Protein AF-A0A9P5S273-F1 (afdb_monomer_lite)

Radius of gyration: 14.44 Å; chains: 1; bounding box: 32×30×38 Å

Sequence (90 aa):
MNGIEANFMFAPLANNGGAQVWVEVKSGLTKKFAVSPTGGFEYHIHVKPVGPNNDCMATGGHLDPTNVGAVKCLPAQPEKCQEGDLSGSS

pLDDT: mean 86.47, std 11.52, range [50.5, 98.12]

Structure (mmCIF, N/CA/C/O backbone):
data_AF-A0A9P5S273-F1
#
_entry.id   AF-A0A9P5S273-F1
#
loop_
_atom_site.group_PDB
_atom_site.id
_atom_site.type_symbol
_atom_site.label_atom_id
_atom_site.label_alt_id
_atom_site.label_comp_id
_atom_site.label_asym_id
_atom_site.label_entity_id
_atom_site.label_seq_id
_atom_site.pdbx_PDB_ins_code
_atom_site.Cartn_x
_atom_site.Cartn_y
_atom_site.Cartn_z
_atom_site.occupancy
_atom_site.B_iso_or_equiv
_atom_site.auth_seq_id
_atom_site.auth_comp_id
_atom_site.auth_asym_id
_atom_site.auth_atom_id
_atom_site.pdbx_PDB_model_num
ATOM 1 N N . MET A 1 1 ? -14.306 -7.059 17.961 1.00 52.69 1 MET A N 1
ATOM 2 C CA . MET A 1 1 ? -13.354 -5.930 17.905 1.00 52.69 1 MET A CA 1
ATOM 3 C C . MET A 1 1 ? -13.656 -5.170 16.636 1.00 52.69 1 MET A C 1
ATOM 5 O O . MET A 1 1 ? -13.835 -5.820 15.615 1.00 52.69 1 MET A O 1
ATOM 9 N N . ASN A 1 2 ? -13.750 -3.846 16.697 1.00 67.94 2 ASN A N 1
ATOM 10 C CA . ASN A 1 2 ? -13.824 -3.047 15.478 1.00 67.94 2 ASN A CA 1
ATOM 11 C C . ASN A 1 2 ? -12.405 -3.054 14.888 1.00 67.94 2 ASN A C 1
ATOM 13 O O . ASN A 1 2 ? -11.459 -2.728 15.607 1.00 67.94 2 ASN A O 1
ATOM 17 N N . GLY A 1 3 ? -12.243 -3.577 13.669 1.00 84.00 3 GLY A N 1
ATOM 18 C CA . GLY A 1 3 ? -10.944 -3.680 12.993 1.00 84.00 3 GLY A CA 1
ATOM 19 C C . GLY A 1 3 ? -10.380 -2.312 12.597 1.00 84.00 3 GLY A C 1
ATOM 20 O O . GLY A 1 3 ? -10.929 -1.275 12.965 1.00 84.00 3 GLY A O 1
ATOM 21 N N . ILE A 1 4 ? -9.280 -2.306 11.844 1.00 89.75 4 ILE A N 1
ATOM 22 C CA . ILE A 1 4 ? -8.764 -1.082 11.219 1.00 89.75 4 ILE A CA 1
ATOM 23 C C . ILE A 1 4 ? -9.655 -0.752 10.019 1.00 89.75 4 ILE A C 1
ATOM 25 O O . ILE A 1 4 ? -9.903 -1.619 9.183 1.00 89.75 4 ILE A O 1
ATOM 29 N N . GLU A 1 5 ? -10.108 0.497 9.923 1.00 92.56 5 GLU A N 1
ATOM 30 C CA . GLU A 1 5 ? -10.795 1.014 8.739 1.00 92.56 5 GLU A CA 1
ATOM 31 C C . GLU A 1 5 ? -9.962 2.145 8.136 1.00 92.56 5 GLU A C 1
ATOM 33 O O . GLU A 1 5 ? -9.689 3.150 8.799 1.00 92.56 5 GLU A O 1
ATOM 38 N N . ALA A 1 6 ? -9.561 1.980 6.878 1.00 92.88 6 ALA A N 1
ATOM 39 C CA . ALA A 1 6 ? -8.806 2.973 6.132 1.00 92.88 6 ALA A CA 1
ATOM 40 C C . ALA A 1 6 ? -9.190 2.947 4.648 1.00 92.88 6 ALA A C 1
ATOM 42 O O . ALA A 1 6 ? -9.532 1.895 4.108 1.00 92.88 6 ALA A O 1
ATOM 43 N N . ASN A 1 7 ? -9.100 4.103 3.995 1.00 95.62 7 ASN A N 1
ATOM 44 C CA . ASN A 1 7 ? -9.210 4.237 2.549 1.00 95.62 7 ASN A CA 1
ATOM 45 C C . ASN A 1 7 ? -7.817 4.461 1.954 1.00 95.62 7 ASN A C 1
ATOM 47 O O . ASN A 1 7 ? -7.069 5.318 2.425 1.00 95.62 7 ASN A O 1
ATOM 51 N N . PHE A 1 8 ? -7.510 3.730 0.886 1.00 95.12 8 PHE A N 1
ATOM 52 C CA . PHE A 1 8 ? -6.330 3.944 0.054 1.00 95.12 8 PHE A CA 1
ATOM 53 C C . PHE A 1 8 ? -6.800 4.412 -1.313 1.00 95.12 8 PHE A C 1
ATOM 55 O O . PHE A 1 8 ? -7.556 3.710 -1.985 1.00 95.12 8 PHE A O 1
ATO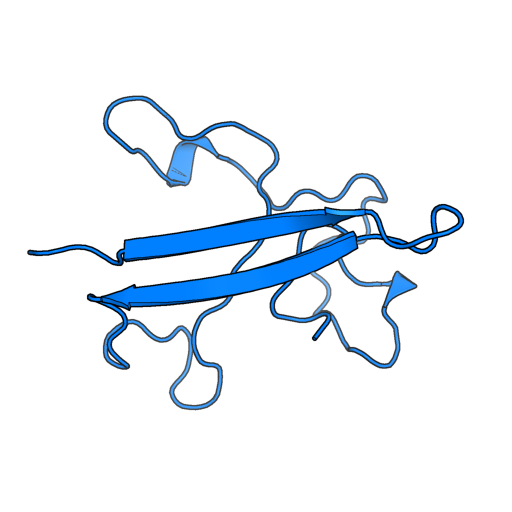M 62 N N . MET A 1 9 ? -6.373 5.601 -1.718 1.00 95.62 9 MET A N 1
ATOM 63 C CA . MET A 1 9 ? -6.745 6.184 -2.997 1.00 95.62 9 MET A CA 1
ATOM 64 C C . MET A 1 9 ? -5.491 6.382 -3.837 1.00 95.62 9 MET A C 1
ATOM 66 O O . MET A 1 9 ? -4.518 6.964 -3.366 1.00 95.62 9 MET A O 1
ATOM 70 N N . PHE A 1 10 ? -5.525 5.898 -5.075 1.00 93.75 10 PHE A N 1
ATOM 71 C CA . PHE A 1 10 ? -4.432 6.013 -6.034 1.00 93.75 10 PHE A CA 1
ATOM 72 C C . PHE A 1 10 ? -4.915 6.859 -7.208 1.00 93.75 10 PHE A C 1
ATOM 74 O O . PHE A 1 10 ? -5.948 6.545 -7.803 1.00 93.75 10 PHE A O 1
ATOM 81 N N . ALA A 1 11 ? -4.180 7.912 -7.555 1.00 94.75 11 ALA A N 1
ATOM 82 C CA . ALA A 1 11 ? -4.426 8.679 -8.772 1.00 94.75 11 ALA A CA 1
ATOM 83 C C . ALA A 1 11 ? -3.141 8.809 -9.592 1.00 94.75 11 ALA A C 1
ATOM 85 O O . ALA A 1 11 ? -2.061 8.948 -9.017 1.00 94.75 11 ALA A O 1
ATOM 86 N N . PRO A 1 12 ? -3.231 8.788 -10.929 1.00 94.12 12 PRO A N 1
ATOM 87 C CA . PRO A 1 12 ? -2.067 8.998 -11.774 1.00 94.12 12 PRO A CA 1
ATOM 88 C C . PRO A 1 12 ? -1.533 10.426 -11.619 1.00 94.12 12 PRO A C 1
ATOM 90 O O . PRO A 1 12 ? -2.300 11.389 -11.561 1.00 94.12 12 PRO A O 1
ATOM 93 N N . LEU A 1 13 ? -0.209 10.569 -11.612 1.00 92.00 13 LEU A N 1
ATOM 94 C CA . LEU A 1 13 ? 0.447 11.857 -11.816 1.00 92.00 13 LEU A CA 1
ATOM 95 C C . LEU A 1 13 ? 0.516 12.177 -13.316 1.00 92.00 13 LEU A C 1
ATOM 97 O O . LEU A 1 13 ? 0.527 11.283 -14.168 1.00 92.00 13 LEU A O 1
ATOM 101 N N . ALA A 1 14 ? 0.578 13.468 -13.653 1.00 91.12 14 ALA A N 1
ATOM 102 C CA . ALA A 1 14 ? 0.737 13.906 -15.038 1.00 91.12 14 ALA A CA 1
ATOM 103 C C . ALA A 1 14 ? 1.996 13.292 -15.684 1.00 91.12 14 ALA A C 1
ATOM 105 O O . ALA A 1 14 ? 2.986 13.005 -15.010 1.00 91.12 14 ALA A O 1
ATOM 106 N N . ASN A 1 15 ? 1.963 13.123 -17.009 1.00 86.06 15 ASN A N 1
ATOM 107 C CA . ASN A 1 15 ? 3.091 12.636 -17.814 1.00 86.06 15 ASN A CA 1
ATOM 108 C C . ASN A 1 15 ? 3.647 11.264 -17.389 1.00 86.06 15 ASN A C 1
ATOM 110 O O . ASN A 1 15 ? 4.835 11.007 -17.565 1.00 86.06 15 ASN A O 1
ATOM 114 N N . ASN A 1 16 ? 2.804 10.377 -16.844 1.00 75.19 16 ASN A N 1
ATOM 115 C CA . ASN A 1 16 ? 3.214 9.042 -16.396 1.00 75.19 16 ASN A CA 1
ATOM 116 C C . ASN A 1 16 ? 4.295 9.066 -15.293 1.00 75.19 16 ASN A C 1
ATOM 118 O O . ASN A 1 16 ? 5.031 8.099 -15.122 1.00 75.19 16 ASN A O 1
ATOM 122 N N . GLY A 1 17 ? 4.383 10.161 -14.527 1.00 83.50 17 GLY A N 1
ATOM 123 C CA . GLY A 1 17 ? 5.393 10.367 -13.482 1.00 83.50 17 GLY A CA 1
ATOM 124 C C . GLY A 1 17 ? 5.194 9.542 -12.205 1.00 83.50 17 GLY A C 1
ATOM 125 O O . GLY A 1 17 ? 5.807 9.854 -11.190 1.00 83.50 17 GLY A O 1
ATOM 126 N N . GLY A 1 18 ? 4.321 8.533 -12.231 1.00 86.88 18 GLY A N 1
ATOM 127 C CA . GLY A 1 18 ? 3.960 7.701 -11.083 1.00 86.88 18 GLY A CA 1
ATOM 128 C C . GLY A 1 18 ? 2.519 7.913 -10.620 1.00 86.88 18 GLY A C 1
ATOM 129 O O . GLY A 1 18 ? 1.658 8.354 -11.386 1.00 86.88 18 GLY A O 1
ATOM 130 N N . ALA A 1 19 ? 2.256 7.582 -9.358 1.00 90.31 19 ALA A N 1
ATOM 131 C CA . ALA A 1 19 ? 0.946 7.711 -8.736 1.00 90.31 19 ALA A CA 1
ATOM 132 C C . ALA A 1 19 ? 1.034 8.538 -7.451 1.00 90.31 19 ALA A C 1
ATOM 134 O 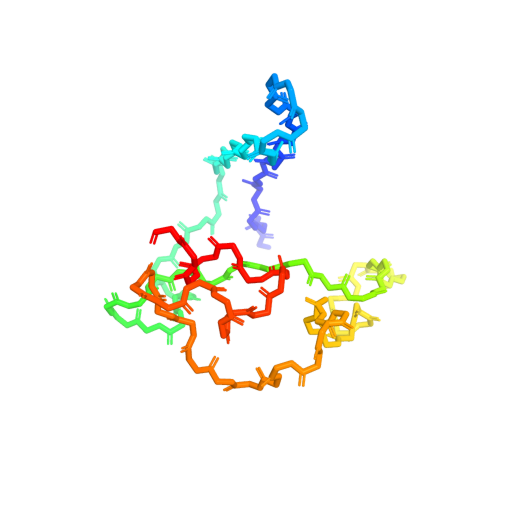O . ALA A 1 19 ? 1.968 8.394 -6.665 1.00 90.31 19 ALA A O 1
ATOM 135 N N . GLN A 1 20 ? 0.033 9.384 -7.228 1.00 91.38 20 GLN A N 1
ATOM 136 C CA . GLN A 1 20 ? -0.220 9.984 -5.930 1.00 91.38 20 GLN A CA 1
ATOM 137 C C . GLN A 1 20 ? -1.067 9.020 -5.100 1.00 91.38 20 GLN A C 1
ATOM 139 O O . GLN A 1 20 ? -2.059 8.477 -5.595 1.00 91.38 20 GLN A O 1
ATOM 144 N N . VAL A 1 21 ? -0.665 8.815 -3.846 1.00 91.56 21 VAL A N 1
ATOM 145 C CA . VAL A 1 21 ? -1.329 7.900 -2.915 1.00 91.56 21 VAL A CA 1
ATOM 146 C C . VAL A 1 21 ? -1.832 8.690 -1.712 1.00 91.56 21 VAL A C 1
ATOM 148 O O . VAL A 1 21 ? -1.055 9.374 -1.047 1.00 91.56 21 VAL A O 1
ATOM 151 N N . TRP A 1 22 ? -3.130 8.591 -1.424 1.00 92.50 22 TRP A N 1
ATOM 152 C CA . TRP A 1 22 ? -3.736 9.131 -0.207 1.00 92.50 22 TRP A CA 1
ATOM 153 C C . TRP A 1 22 ? -4.174 7.987 0.690 1.00 92.50 22 TRP A C 1
ATOM 155 O O . TRP A 1 22 ? -4.930 7.113 0.264 1.00 92.50 22 TRP A O 1
ATOM 165 N N . VAL A 1 23 ? -3.720 8.029 1.940 1.00 92.12 23 VAL A N 1
ATOM 166 C CA . VAL A 1 23 ? -4.104 7.073 2.976 1.00 92.12 23 VAL A CA 1
ATOM 167 C C . VAL A 1 23 ? -4.898 7.819 4.038 1.00 92.12 23 VAL A C 1
ATOM 169 O O . VAL A 1 23 ? -4.367 8.677 4.741 1.00 92.12 23 VAL A O 1
ATOM 172 N N . GLU A 1 24 ? -6.181 7.497 4.149 1.00 94.44 24 GLU A N 1
ATOM 173 C CA . GLU A 1 24 ? -7.080 8.056 5.156 1.00 94.44 24 GLU A CA 1
ATOM 174 C C . GLU A 1 24 ? -7.446 6.958 6.154 1.00 94.44 24 GLU A C 1
ATOM 176 O O . GLU A 1 24 ? -8.225 6.056 5.849 1.00 94.44 24 GLU A O 1
ATOM 181 N N . VAL A 1 25 ? -6.891 7.032 7.362 1.00 90.81 25 VAL A N 1
ATOM 182 C CA . VAL A 1 25 ? -7.232 6.113 8.453 1.00 90.81 25 VAL A CA 1
ATOM 183 C C . VAL A 1 25 ? -8.433 6.670 9.208 1.00 90.81 25 VAL A C 1
ATOM 185 O O . VAL A 1 25 ? -8.335 7.709 9.856 1.00 90.81 25 VAL A O 1
ATOM 188 N N . LYS A 1 26 ? -9.562 5.962 9.159 1.00 93.19 26 LYS A N 1
ATOM 189 C CA . LYS A 1 26 ? -10.805 6.378 9.822 1.00 93.19 26 LYS A CA 1
ATOM 190 C C . LYS A 1 26 ? -10.863 5.927 11.274 1.00 93.19 26 LYS A C 1
ATOM 192 O O . LYS A 1 26 ? -11.309 6.679 12.137 1.00 93.19 26 LYS A O 1
ATOM 197 N N . SER A 1 27 ? -10.461 4.685 11.555 1.00 91.88 27 SER A N 1
ATOM 198 C CA . SER A 1 27 ? -10.549 4.116 12.904 1.00 91.88 27 SER A CA 1
ATOM 199 C C . SER A 1 27 ? -9.669 2.875 13.108 1.00 91.88 27 SER A C 1
ATOM 201 O O . SER A 1 27 ? -9.093 2.326 12.170 1.00 91.88 27 SER A O 1
ATOM 203 N N . GLY A 1 28 ? -9.546 2.435 14.366 1.00 88.06 28 GLY A N 1
ATOM 204 C CA . GLY A 1 28 ? -8.989 1.123 14.733 1.00 88.06 28 GLY A CA 1
ATOM 205 C C . GLY A 1 28 ? -7.462 1.019 14.776 1.00 88.06 28 GLY A C 1
ATOM 206 O O . GLY A 1 28 ? -6.934 0.064 15.348 1.00 88.06 28 GLY A O 1
ATOM 207 N N . LEU A 1 29 ? -6.733 2.008 14.253 1.00 87.12 29 LEU A N 1
ATOM 208 C CA . LEU A 1 29 ? -5.275 2.037 14.328 1.00 87.12 29 LEU A CA 1
ATOM 209 C C . LEU A 1 29 ? -4.816 2.404 15.749 1.00 87.12 29 LEU A C 1
ATOM 211 O O . LEU A 1 29 ? -4.953 3.544 16.190 1.00 87.12 29 LEU A O 1
ATOM 215 N N . THR A 1 30 ? -4.278 1.432 16.493 1.00 83.12 30 THR A N 1
ATOM 216 C CA . THR A 1 30 ? -3.813 1.637 17.878 1.00 83.12 30 THR A CA 1
ATOM 217 C C . THR A 1 30 ? -2.380 1.151 18.045 1.00 83.12 30 THR A C 1
ATOM 219 O O . THR A 1 30 ? -2.066 0.036 17.642 1.00 83.12 30 THR A O 1
ATOM 222 N N . LYS A 1 31 ? -1.509 1.930 18.706 1.00 77.12 31 LYS A N 1
ATOM 223 C CA . LYS A 1 31 ? -0.071 1.605 18.874 1.00 77.12 31 LYS A CA 1
ATOM 224 C C . LYS A 1 31 ? 0.218 0.227 19.489 1.00 77.12 31 LYS A C 1
ATOM 226 O O . LYS A 1 31 ? 1.335 -0.258 19.373 1.00 77.12 31 LYS A O 1
ATOM 231 N N . LYS A 1 32 ? -0.781 -0.418 20.100 1.00 75.12 32 LYS A N 1
ATOM 232 C CA . LYS A 1 32 ? -0.724 -1.813 20.557 1.00 75.12 32 LYS A CA 1
ATOM 233 C C . LYS A 1 32 ? -0.337 -2.794 19.440 1.00 75.12 32 LYS A C 1
ATOM 235 O O . LYS A 1 32 ? 0.267 -3.817 19.734 1.00 75.12 32 LYS A O 1
ATOM 240 N N . PHE A 1 33 ? -0.706 -2.495 18.198 1.00 73.25 33 PHE A N 1
ATOM 241 C CA . PHE A 1 33 ? -0.476 -3.357 17.037 1.00 73.25 33 PHE A CA 1
ATOM 242 C C . PHE A 1 33 ? 0.643 -2.848 16.118 1.00 73.25 33 PHE A C 1
ATOM 244 O O . PHE A 1 33 ? 0.804 -3.372 15.022 1.00 73.25 33 PHE A O 1
ATOM 251 N N . ALA A 1 34 ? 1.387 -1.817 16.532 1.00 73.94 34 ALA A N 1
ATOM 252 C CA . ALA A 1 34 ? 2.499 -1.304 15.742 1.00 73.94 34 ALA A CA 1
ATOM 253 C C . ALA A 1 34 ? 3.620 -2.351 15.658 1.00 73.94 34 ALA A C 1
ATOM 255 O O . ALA A 1 34 ? 3.946 -3.000 16.653 1.00 73.94 34 ALA A O 1
ATOM 256 N N . VAL A 1 35 ? 4.232 -2.474 14.478 1.00 69.56 35 VAL A N 1
ATOM 257 C CA . VAL A 1 35 ? 5.310 -3.441 14.189 1.00 69.56 35 VAL A CA 1
ATOM 258 C C . VAL A 1 35 ? 6.565 -3.125 15.020 1.00 69.56 35 VAL A C 1
ATOM 260 O O . VAL A 1 35 ? 7.371 -3.999 15.326 1.00 69.56 35 VAL A O 1
ATOM 263 N N . SER A 1 36 ? 6.704 -1.871 15.462 1.00 60.75 36 SER A N 1
ATOM 264 C CA . SER A 1 36 ? 7.720 -1.432 16.418 1.00 60.75 36 SER A CA 1
ATOM 265 C C . SER A 1 36 ? 7.239 -0.203 17.214 1.00 60.75 36 SER A C 1
ATOM 267 O O . SER A 1 36 ? 6.489 0.615 16.668 1.00 60.75 36 SER A O 1
ATOM 269 N N . PRO A 1 37 ? 7.719 0.006 18.463 1.00 50.50 37 PRO A N 1
ATOM 270 C CA . PRO A 1 37 ? 7.472 1.226 19.243 1.00 50.50 37 PRO A CA 1
ATOM 271 C C . PRO A 1 37 ? 7.871 2.525 18.520 1.00 50.50 37 PRO A C 1
ATOM 273 O O . PRO A 1 37 ? 7.333 3.588 18.833 1.00 50.50 37 PRO A O 1
ATOM 276 N N . THR A 1 38 ? 8.800 2.434 17.561 1.00 53.38 38 THR A N 1
ATOM 277 C CA . THR A 1 38 ? 9.294 3.543 16.731 1.00 53.38 38 THR A CA 1
ATOM 278 C C . THR A 1 38 ? 8.913 3.425 15.250 1.00 53.38 38 THR A C 1
ATOM 280 O O . THR A 1 38 ? 9.013 4.420 14.541 1.00 53.38 38 THR A O 1
ATOM 283 N N . GLY A 1 39 ? 8.480 2.246 14.781 1.00 58.75 39 GLY A N 1
ATOM 284 C CA . GLY A 1 39 ? 8.288 1.930 13.354 1.00 58.75 39 GLY A CA 1
ATOM 285 C C . GLY A 1 39 ? 6.860 2.058 12.816 1.00 58.75 39 GLY A C 1
ATOM 286 O O . GLY A 1 39 ? 6.657 1.948 11.615 1.00 58.75 39 GLY A O 1
ATOM 287 N N . GLY A 1 40 ? 5.862 2.310 13.667 1.00 78.25 40 GLY A N 1
ATOM 288 C CA . GLY A 1 40 ? 4.485 2.499 13.201 1.00 78.25 40 GLY A CA 1
ATOM 289 C C . GLY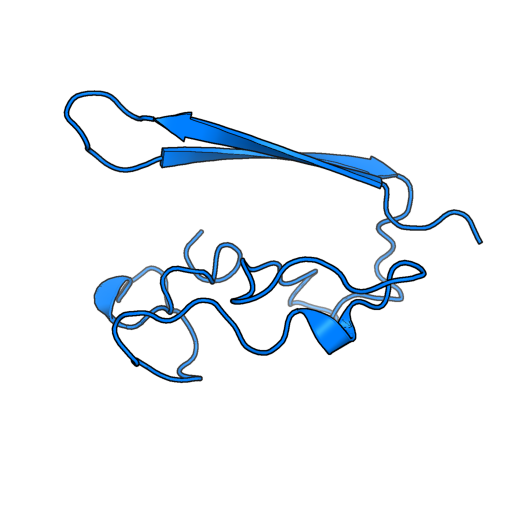 A 1 40 ? 3.880 1.240 12.563 1.00 78.25 40 GLY A C 1
ATOM 290 O O . GLY A 1 40 ? 4.038 0.138 13.094 1.00 78.25 40 GLY A O 1
ATOM 291 N N . PHE A 1 41 ? 3.135 1.425 11.471 1.00 84.38 41 PHE A N 1
ATOM 292 C CA . PHE A 1 41 ? 2.454 0.367 10.723 1.00 84.38 41 PHE A CA 1
ATOM 293 C C . PHE A 1 41 ? 2.967 0.351 9.293 1.00 84.38 41 PHE A C 1
ATOM 295 O O . PHE A 1 41 ? 2.818 1.341 8.578 1.00 84.38 41 PHE A O 1
ATOM 302 N N . GLU A 1 42 ? 3.540 -0.775 8.891 1.00 87.19 42 GLU A N 1
ATOM 303 C CA . GLU A 1 42 ? 3.955 -0.997 7.513 1.00 87.19 42 GLU A CA 1
ATOM 304 C C . GLU A 1 42 ? 2.744 -1.394 6.670 1.00 87.19 42 GLU A C 1
ATOM 306 O O . GLU A 1 42 ? 1.839 -2.093 7.137 1.00 87.19 42 GLU A O 1
ATOM 311 N N . TYR A 1 43 ? 2.712 -0.916 5.433 1.00 89.50 43 TYR A N 1
ATOM 312 C CA . TYR A 1 43 ? 1.642 -1.198 4.491 1.00 89.50 43 TYR A CA 1
ATOM 313 C C . TYR A 1 43 ? 2.223 -1.329 3.089 1.00 89.50 43 TYR A C 1
ATOM 315 O O . TYR A 1 43 ? 3.070 -0.544 2.662 1.00 89.50 43 TYR A O 1
ATOM 323 N N . HIS A 1 44 ? 1.762 -2.350 2.379 1.00 92.94 44 HIS A N 1
ATOM 324 C CA . HIS A 1 44 ? 2.284 -2.709 1.072 1.00 92.94 44 HIS A CA 1
ATOM 325 C C . HIS A 1 44 ? 1.211 -3.358 0.202 1.00 92.94 44 HIS A C 1
ATOM 327 O O . HIS A 1 44 ? 0.185 -3.845 0.682 1.00 92.94 44 HIS A O 1
ATOM 333 N N . ILE A 1 45 ? 1.462 -3.363 -1.103 1.00 95.31 45 ILE A N 1
ATOM 334 C CA . ILE A 1 45 ? 0.648 -4.072 -2.086 1.00 95.31 45 ILE A CA 1
ATOM 335 C C . ILE A 1 45 ? 1.119 -5.524 -2.133 1.00 95.31 45 ILE A C 1
ATOM 337 O O . ILE A 1 45 ? 2.309 -5.796 -2.275 1.00 95.31 45 ILE A O 1
ATOM 341 N N . HIS A 1 46 ? 0.182 -6.462 -2.036 1.00 97.12 46 HIS A N 1
ATOM 342 C CA . HIS A 1 46 ? 0.457 -7.889 -2.170 1.00 97.12 46 HIS A CA 1
ATOM 343 C C . HIS A 1 46 ? 0.196 -8.407 -3.587 1.00 97.12 46 HIS A C 1
ATOM 345 O O . HIS A 1 46 ? -0.555 -7.817 -4.362 1.00 97.12 46 HIS A O 1
ATOM 351 N N . VAL A 1 47 ? 0.785 -9.563 -3.903 1.00 97.38 47 VAL A N 1
ATOM 352 C CA . VAL A 1 47 ? 0.686 -10.203 -5.228 1.00 97.38 47 VAL A CA 1
ATOM 353 C C . VAL A 1 47 ? -0.674 -10.839 -5.535 1.00 97.38 47 VAL A C 1
ATOM 355 O O . VAL A 1 47 ? -0.954 -11.129 -6.699 1.00 97.38 47 VAL A O 1
ATOM 358 N N . LYS A 1 48 ? -1.515 -11.104 -4.527 1.00 98.12 48 LYS A N 1
ATOM 359 C CA . LYS A 1 48 ? -2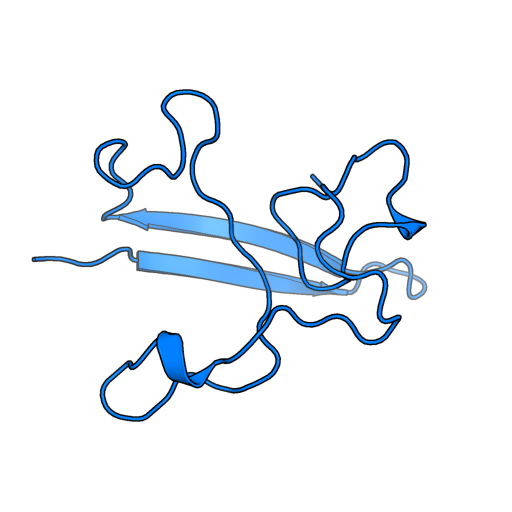.838 -11.726 -4.701 1.00 98.12 48 LYS A CA 1
ATOM 360 C C . LYS A 1 48 ? -3.944 -10.928 -4.003 1.00 98.12 48 LYS A C 1
ATOM 362 O O . LYS A 1 48 ? -3.678 -10.261 -3.002 1.00 98.12 48 LYS A O 1
ATOM 367 N N . PRO A 1 49 ? -5.197 -11.040 -4.485 1.00 97.81 49 PRO A N 1
ATOM 368 C CA . PRO A 1 49 ? -6.366 -10.528 -3.775 1.00 97.81 49 PRO A CA 1
ATOM 369 C C . PRO A 1 49 ? -6.507 -11.125 -2.367 1.00 97.81 49 PRO A C 1
ATOM 371 O O . PRO A 1 49 ? -6.003 -12.215 -2.092 1.00 97.81 49 PRO A O 1
ATOM 374 N N . VAL A 1 50 ? -7.252 -10.434 -1.501 1.00 97.31 50 VAL A N 1
ATOM 375 C CA . VAL A 1 50 ? -7.638 -10.951 -0.177 1.00 97.31 50 VAL A CA 1
ATOM 376 C C . VAL A 1 50 ? -8.431 -12.250 -0.339 1.00 97.31 50 VAL A C 1
ATOM 378 O O . VAL A 1 50 ? -9.303 -12.352 -1.207 1.00 97.31 50 VAL A O 1
ATOM 381 N N . GLY A 1 51 ? -8.114 -13.249 0.486 1.00 96.81 51 GLY A N 1
ATOM 382 C CA . GLY A 1 51 ? -8.766 -14.552 0.439 1.00 96.81 51 GLY A CA 1
ATOM 383 C C . GLY A 1 51 ? -10.209 -14.535 0.961 1.00 96.81 51 GLY A C 1
ATOM 384 O O . GLY A 1 51 ? -10.675 -13.542 1.532 1.00 96.81 51 GLY A O 1
ATOM 385 N N . PRO A 1 52 ? -10.938 -15.657 0.816 1.00 97.19 52 PRO A N 1
ATOM 386 C CA . PRO A 1 52 ? -12.251 -15.830 1.430 1.00 97.19 52 PRO A CA 1
ATOM 387 C C . PRO A 1 52 ? -12.218 -15.548 2.938 1.00 97.19 52 PRO A C 1
ATOM 389 O O . PRO A 1 52 ? -11.218 -15.806 3.603 1.00 97.19 52 PRO A O 1
ATOM 392 N N . ASN A 1 53 ? -13.329 -15.052 3.487 1.00 94.19 53 ASN A N 1
ATOM 393 C CA . ASN A 1 53 ? -13.461 -14.714 4.912 1.00 94.19 53 ASN A CA 1
ATOM 394 C C . ASN A 1 53 ? -12.441 -13.676 5.421 1.00 94.19 53 ASN A C 1
ATOM 396 O O . ASN A 1 53 ? -12.121 -13.669 6.607 1.00 94.19 53 ASN A O 1
ATOM 400 N N . ASN A 1 54 ? -11.966 -12.785 4.542 1.00 92.62 54 ASN A N 1
ATOM 401 C CA . ASN A 1 54 ? -10.963 -11.762 4.854 1.00 92.62 54 ASN A CA 1
ATOM 402 C C . ASN A 1 54 ? -9.620 -12.349 5.329 1.00 92.62 54 ASN A C 1
ATOM 404 O O . ASN A 1 54 ? -8.959 -11.762 6.185 1.00 92.62 54 ASN A O 1
ATOM 408 N N . ASP A 1 55 ? -9.218 -13.511 4.800 1.00 95.00 55 ASP A N 1
ATOM 409 C CA . ASP A 1 55 ? -7.904 -14.086 5.094 1.00 95.00 55 ASP A CA 1
ATOM 410 C C . ASP A 1 55 ? -6.787 -13.256 4.444 1.00 95.00 55 ASP A C 1
ATOM 412 O O . ASP A 1 55 ? -6.540 -13.331 3.235 1.00 95.00 55 ASP A O 1
ATOM 416 N N . CYS A 1 56 ? -6.103 -12.468 5.273 1.00 94.25 56 CYS A N 1
ATOM 417 C CA . CYS A 1 56 ? -4.968 -11.654 4.859 1.00 94.25 56 CYS A CA 1
ATOM 418 C C . CYS A 1 56 ? -3.760 -12.500 4.443 1.00 94.25 56 CYS A C 1
ATOM 420 O O . CYS A 1 56 ? -2.991 -12.052 3.608 1.00 94.25 56 CYS A O 1
ATOM 422 N N . MET A 1 57 ? -3.572 -13.716 4.972 1.00 96.06 57 MET A N 1
ATOM 423 C CA . MET A 1 57 ? -2.393 -14.528 4.633 1.00 96.06 57 MET A CA 1
ATOM 424 C C . MET A 1 57 ? -2.434 -15.028 3.182 1.00 96.06 57 MET A C 1
ATOM 426 O O . MET A 1 57 ? -1.393 -15.298 2.579 1.00 96.06 57 MET A O 1
ATOM 430 N N . ALA A 1 58 ? -3.630 -15.120 2.597 1.00 97.81 58 ALA A N 1
ATOM 431 C CA . ALA A 1 58 ? -3.833 -15.558 1.220 1.00 97.81 58 ALA A CA 1
ATOM 432 C C . ALA A 1 58 ? -3.308 -14.565 0.165 1.00 97.81 58 ALA A C 1
ATOM 434 O O . ALA A 1 58 ? -3.103 -14.959 -0.989 1.00 97.81 58 ALA A O 1
ATOM 435 N N . THR A 1 59 ? -3.051 -13.308 0.543 1.00 97.56 59 THR A N 1
ATOM 436 C CA . THR A 1 59 ? -2.528 -12.272 -0.362 1.00 97.56 59 THR A CA 1
ATOM 437 C C . THR A 1 59 ? -1.087 -12.564 -0.815 1.00 97.56 59 THR A C 1
ATOM 439 O O . THR A 1 59 ? -0.656 -12.111 -1.877 1.00 97.56 59 THR A O 1
ATOM 442 N N . GLY A 1 60 ? -0.351 -13.401 -0.074 1.00 96.50 60 GLY A N 1
ATOM 443 C CA . GLY A 1 60 ? 1.001 -13.841 -0.420 1.00 96.50 60 GLY A CA 1
ATOM 444 C C . GLY A 1 60 ? 2.083 -12.820 -0.068 1.00 96.50 60 GLY A C 1
ATOM 445 O O . GLY A 1 60 ? 1.954 -12.070 0.891 1.00 96.50 60 GLY A O 1
ATOM 446 N N . GLY A 1 61 ? 3.188 -12.818 -0.816 1.00 94.44 61 GLY A N 1
ATOM 447 C CA . GLY A 1 61 ? 4.295 -11.880 -0.596 1.00 94.44 61 GLY A CA 1
ATOM 448 C C . GLY A 1 61 ? 3.991 -10.453 -1.060 1.00 94.44 61 GLY A C 1
ATOM 449 O O . GLY A 1 61 ? 2.920 -10.177 -1.610 1.00 94.44 61 GLY A O 1
ATOM 450 N N . HIS A 1 62 ? 4.958 -9.559 -0.857 1.00 94.62 62 HIS A N 1
ATOM 451 C CA . HIS A 1 62 ? 4.919 -8.203 -1.401 1.00 94.62 62 HIS A CA 1
ATOM 452 C C . HIS A 1 62 ? 4.953 -8.244 -2.934 1.00 94.62 62 HIS A C 1
ATOM 454 O O . HIS A 1 62 ? 5.562 -9.137 -3.529 1.00 94.62 62 HIS A O 1
ATOM 460 N N . LEU A 1 63 ? 4.300 -7.277 -3.573 1.00 95.12 63 LEU A N 1
ATOM 461 C CA . LEU A 1 63 ? 4.419 -7.049 -5.005 1.00 95.12 63 LEU A CA 1
ATOM 462 C C . LEU A 1 63 ? 5.837 -6.553 -5.318 1.00 95.12 63 LEU A C 1
ATOM 464 O O . LEU A 1 63 ? 6.200 -5.435 -4.964 1.00 95.12 63 LEU A O 1
ATOM 468 N N . ASP A 1 64 ? 6.618 -7.410 -5.969 1.00 94.88 64 ASP A N 1
ATOM 469 C CA . ASP A 1 64 ? 8.037 -7.190 -6.275 1.00 94.88 64 ASP A CA 1
ATOM 470 C C . ASP A 1 64 ? 8.366 -7.703 -7.695 1.00 94.88 64 ASP A C 1
ATOM 472 O O . ASP A 1 64 ? 9.005 -8.747 -7.859 1.00 94.88 64 ASP A O 1
ATOM 476 N N . PRO A 1 65 ? 7.841 -7.057 -8.756 1.00 94.19 65 PRO A N 1
ATOM 477 C CA . PRO A 1 65 ? 8.102 -7.449 -10.141 1.00 94.19 65 PRO A CA 1
ATOM 478 C C . PRO A 1 65 ? 9.576 -7.353 -10.561 1.00 94.19 65 PRO A C 1
ATOM 480 O O . PRO A 1 65 ? 9.959 -8.037 -11.512 1.00 94.19 65 PRO A O 1
ATOM 483 N N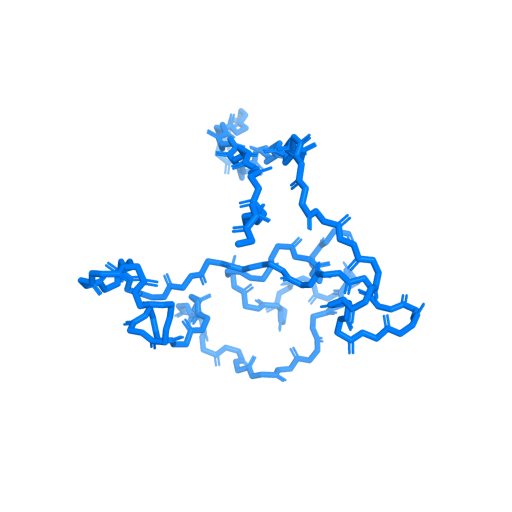 . THR A 1 66 ? 10.403 -6.546 -9.890 1.00 92.31 66 THR A N 1
ATOM 484 C CA . THR A 1 66 ? 11.852 -6.461 -10.162 1.00 92.31 66 THR A CA 1
ATOM 485 C C . THR A 1 66 ? 12.695 -7.429 -9.332 1.00 92.31 66 THR A C 1
ATOM 487 O O . THR A 1 66 ? 13.891 -7.576 -9.596 1.00 92.31 66 THR A O 1
ATOM 490 N N . ASN A 1 67 ? 12.068 -8.168 -8.412 1.00 92.00 67 ASN A N 1
ATOM 491 C CA . ASN A 1 67 ? 12.676 -9.205 -7.583 1.00 92.00 67 ASN A CA 1
ATOM 492 C C . ASN A 1 67 ? 13.878 -8.684 -6.774 1.00 92.00 67 ASN A C 1
ATOM 494 O O . ASN A 1 67 ? 14.911 -9.356 -6.670 1.00 92.00 67 ASN A O 1
ATOM 498 N N . VAL A 1 68 ? 13.748 -7.478 -6.211 1.00 91.19 68 VAL A N 1
ATOM 499 C CA . VAL A 1 68 ? 14.776 -6.874 -5.343 1.00 91.19 68 VAL A CA 1
ATOM 500 C C . VAL A 1 68 ? 14.887 -7.601 -3.998 1.00 91.19 68 VAL A C 1
ATOM 502 O O . VAL A 1 68 ? 15.941 -7.573 -3.358 1.00 91.19 68 VAL A O 1
ATOM 505 N N . GLY A 1 69 ? 13.828 -8.310 -3.591 1.00 86.00 69 GLY A N 1
ATOM 506 C CA . GLY A 1 69 ? 13.777 -9.114 -2.377 1.00 86.00 69 GLY A CA 1
ATOM 507 C C . GLY A 1 69 ? 13.519 -8.297 -1.109 1.00 86.00 69 GLY A C 1
ATOM 508 O O . GLY A 1 69 ? 13.221 -7.108 -1.144 1.00 86.00 69 GLY A O 1
ATOM 509 N N . ALA A 1 70 ? 13.646 -8.949 0.051 1.00 77.12 70 ALA A N 1
ATOM 510 C CA . ALA A 1 70 ? 13.321 -8.375 1.365 1.00 77.12 70 ALA A CA 1
ATOM 511 C C . ALA A 1 70 ? 14.400 -7.414 1.913 1.00 77.12 70 ALA A C 1
ATOM 513 O O . ALA A 1 70 ? 14.710 -7.414 3.108 1.00 77.12 70 ALA A O 1
ATOM 514 N N . VAL A 1 71 ? 15.027 -6.625 1.040 1.00 77.38 71 VAL A N 1
ATOM 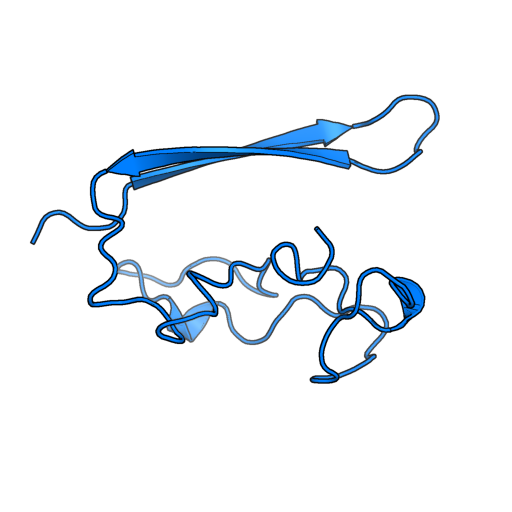515 C CA . VAL A 1 71 ? 15.962 -5.575 1.451 1.00 77.38 71 VAL A CA 1
ATOM 516 C C . VAL A 1 71 ? 15.159 -4.447 2.091 1.00 77.38 71 VAL A C 1
ATOM 518 O O . VAL A 1 71 ? 14.098 -4.075 1.600 1.00 77.38 71 VAL A O 1
ATOM 521 N N . LYS A 1 72 ? 15.661 -3.886 3.199 1.00 81.31 72 LYS A N 1
ATOM 522 C CA . LYS A 1 72 ? 15.029 -2.720 3.823 1.00 81.31 72 LYS A CA 1
ATOM 523 C C . LYS A 1 72 ? 14.946 -1.588 2.798 1.00 81.31 72 LYS A C 1
ATOM 525 O O . LYS A 1 72 ? 15.989 -1.094 2.364 1.00 81.31 72 LYS A O 1
ATOM 530 N N . CYS A 1 73 ? 13.730 -1.161 2.473 1.00 83.69 73 CYS A N 1
ATOM 531 C CA . CYS A 1 73 ? 13.524 0.003 1.630 1.00 83.69 73 CYS A CA 1
ATOM 532 C C . CYS A 1 73 ? 14.077 1.255 2.323 1.00 83.69 73 CYS A C 1
ATOM 534 O O . CYS A 1 73 ? 13.871 1.482 3.521 1.00 83.69 73 CYS A O 1
ATOM 536 N N . LEU A 1 74 ? 14.847 2.041 1.574 1.00 83.31 74 LEU A N 1
ATOM 537 C CA . LEU A 1 74 ? 15.417 3.301 2.027 1.00 83.31 74 LEU A CA 1
ATOM 538 C C . LEU A 1 74 ? 15.009 4.381 1.023 1.00 83.31 74 LEU A C 1
ATOM 540 O O . LEU A 1 74 ? 15.337 4.226 -0.153 1.00 83.31 74 LEU A O 1
ATOM 544 N N . PRO A 1 75 ? 14.424 5.513 1.457 1.00 80.88 75 PRO A N 1
ATOM 545 C CA . PRO A 1 75 ? 14.027 6.591 0.544 1.00 80.88 75 PRO A CA 1
ATOM 546 C C . PRO A 1 75 ? 15.175 7.147 -0.316 1.00 80.88 75 PRO A C 1
ATOM 548 O O . PRO A 1 75 ? 14.949 7.713 -1.378 1.00 80.88 75 PRO A O 1
ATOM 551 N N . ALA A 1 76 ? 16.424 6.977 0.131 1.00 86.31 76 ALA A N 1
ATOM 552 C CA . ALA A 1 76 ? 17.622 7.381 -0.606 1.00 86.31 76 ALA A CA 1
ATOM 553 C C . ALA A 1 76 ? 18.038 6.408 -1.731 1.00 86.31 76 ALA A C 1
ATOM 555 O O . ALA A 1 76 ? 18.922 6.748 -2.512 1.00 86.31 76 ALA A O 1
ATOM 556 N N . GLN A 1 77 ? 17.467 5.201 -1.774 1.00 87.94 77 GLN A N 1
ATOM 557 C CA . GLN A 1 77 ? 17.732 4.150 -2.768 1.00 87.94 77 GLN A CA 1
ATOM 558 C C . GLN A 1 77 ? 16.400 3.500 -3.199 1.00 87.94 77 GLN A C 1
ATOM 560 O O . GLN A 1 77 ? 16.199 2.301 -2.970 1.00 87.94 77 GLN A O 1
ATOM 565 N N . PRO A 1 78 ? 15.451 4.279 -3.757 1.00 85.44 78 PRO A N 1
ATOM 566 C CA . PRO A 1 78 ? 14.112 3.790 -4.087 1.00 85.44 78 PRO A CA 1
ATOM 567 C C . PRO A 1 78 ? 14.130 2.654 -5.119 1.00 85.44 78 PRO A C 1
ATOM 569 O O . PRO A 1 78 ? 13.231 1.825 -5.132 1.00 85.44 78 PRO A O 1
ATOM 572 N N . GLU A 1 79 ? 15.177 2.557 -5.941 1.00 86.50 79 GLU A N 1
ATOM 573 C CA . GLU A 1 79 ? 15.376 1.478 -6.913 1.00 86.50 79 GLU A CA 1
ATOM 574 C C . GLU A 1 79 ? 15.640 0.102 -6.281 1.00 86.50 79 GLU A C 1
ATOM 576 O O . GLU A 1 79 ? 15.629 -0.907 -6.980 1.00 86.50 79 GLU A O 1
ATOM 581 N N . LYS A 1 80 ? 15.914 0.057 -4.972 1.00 89.19 80 LYS A N 1
ATOM 582 C CA . LYS A 1 80 ? 16.090 -1.184 -4.199 1.00 89.19 80 LYS A CA 1
ATOM 583 C C . LYS A 1 80 ? 14.870 -1.533 -3.355 1.00 89.19 80 LYS A C 1
ATOM 585 O O . LYS A 1 80 ? 14.911 -2.512 -2.612 1.00 89.19 80 LYS A O 1
ATOM 590 N N . CYS A 1 81 ? 13.826 -0.716 -3.420 1.00 90.19 81 CYS A N 1
ATOM 591 C CA . CYS A 1 81 ? 12.565 -0.978 -2.755 1.00 90.19 81 CYS A CA 1
ATOM 592 C C . CYS A 1 81 ? 11.694 -1.860 -3.641 1.00 90.19 81 CYS A C 1
ATOM 594 O O . CYS A 1 81 ? 11.669 -1.698 -4.858 1.00 90.19 81 CYS A O 1
ATOM 596 N N . GLN A 1 82 ? 10.960 -2.775 -3.018 1.00 92.56 82 GLN A N 1
ATOM 597 C CA . GLN A 1 82 ? 9.916 -3.517 -3.716 1.00 92.56 82 GLN A CA 1
ATOM 598 C C . GLN A 1 82 ? 8.853 -2.514 -4.165 1.00 92.56 82 GLN A C 1
ATOM 600 O O . GLN A 1 82 ? 8.457 -1.669 -3.362 1.00 92.56 82 GLN A O 1
ATOM 605 N N . GLU A 1 83 ? 8.364 -2.590 -5.406 1.00 91.12 83 GLU A N 1
ATOM 606 C CA . GLU A 1 83 ? 7.403 -1.593 -5.908 1.00 91.12 83 GLU A CA 1
ATOM 607 C C . GLU A 1 83 ? 6.111 -1.532 -5.078 1.00 91.12 83 GLU A C 1
ATOM 609 O O . GLU A 1 83 ? 5.419 -0.515 -5.068 1.00 91.12 83 GLU A O 1
ATOM 614 N N . GLY A 1 84 ? 5.774 -2.621 -4.383 1.00 92.31 84 GLY A N 1
ATOM 615 C CA . GLY A 1 84 ? 4.649 -2.682 -3.464 1.00 92.31 84 GLY A CA 1
ATOM 616 C C . GLY A 1 84 ? 4.885 -2.066 -2.082 1.00 92.31 84 GLY A C 1
ATOM 617 O O . GLY A 1 84 ? 3.894 -1.897 -1.378 1.00 92.31 84 GLY A O 1
ATOM 618 N N . ASP A 1 85 ? 6.116 -1.756 -1.655 1.00 91.81 85 ASP A N 1
ATOM 619 C CA . ASP A 1 85 ? 6.395 -1.192 -0.321 1.00 91.81 85 ASP A CA 1
ATOM 620 C C . ASP A 1 85 ? 6.143 0.319 -0.293 1.00 91.81 85 ASP A C 1
ATOM 622 O O . ASP A 1 85 ? 6.986 1.113 -0.701 1.00 91.81 85 ASP A O 1
ATOM 626 N N . LEU A 1 86 ? 4.973 0.709 0.216 1.00 89.50 86 LEU A N 1
ATOM 627 C CA . LEU A 1 86 ? 4.541 2.106 0.274 1.00 89.50 86 LEU A CA 1
ATOM 628 C C . LEU A 1 86 ? 4.953 2.804 1.578 1.00 89.50 86 LEU A C 1
ATOM 630 O O . LEU A 1 86 ? 5.028 4.030 1.626 1.00 89.50 86 LEU A O 1
ATOM 634 N N . SER A 1 87 ? 5.203 2.036 2.642 1.00 84.00 87 SER A N 1
ATOM 635 C CA . SER A 1 87 ? 5.618 2.557 3.949 1.00 84.00 87 SER A CA 1
ATOM 636 C C . SER A 1 87 ? 7.109 2.869 4.041 1.00 84.00 87 SER A C 1
ATOM 638 O O . SER A 1 87 ? 7.492 3.777 4.775 1.00 84.00 87 SER A O 1
ATOM 640 N N . GLY A 1 88 ? 7.951 2.112 3.335 1.00 73.00 88 GLY A N 1
ATOM 641 C CA . GLY A 1 88 ? 9.396 2.329 3.302 1.00 73.00 88 GLY A CA 1
ATOM 642 C C . GLY A 1 88 ? 9.839 3.360 2.261 1.00 73.00 88 GLY A C 1
ATOM 643 O O . GLY A 1 88 ? 10.905 3.958 2.412 1.00 73.00 88 GLY A O 1
ATOM 644 N N . SER A 1 89 ? 9.032 3.575 1.214 1.00 56.88 89 SER A N 1
ATOM 645 C CA . SER A 1 89 ? 9.325 4.501 0.111 1.00 56.88 89 SER A CA 1
ATOM 646 C C . SER A 1 89 ? 8.980 5.966 0.405 1.00 56.88 89 SER A C 1
ATOM 648 O O . SER A 1 89 ? 9.311 6.836 -0.401 1.00 56.88 89 SER A O 1
ATOM 650 N N . SER A 1 90 ? 8.263 6.231 1.503 1.00 51.78 90 SER A N 1
ATOM 651 C CA . SER A 1 90 ? 7.765 7.555 1.910 1.00 51.78 90 SER A CA 1
ATOM 652 C C . SER A 1 90 ? 8.668 8.269 2.908 1.00 51.78 90 SER A C 1
ATOM 654 O O . SER A 1 90 ? 9.160 7.582 3.831 1.00 51.78 90 SER A O 1
#

Organism: NCBI:txid64567

InterPro domains:
  IPR036423 Superoxide dismutase-like, copper/zinc binding domain superfamily [G3DSA:2.60.40.200] (1-90)
  IPR036423 Superoxide dismutase-like, copper/zinc binding domain superfamily [SSF49329] (21-88)

Secondary structure (DSSP, 8-state):
----EEEEEEEEPGGG--EEEEEEEEE---GGG-SBTTTB---B-BSSPPPGGG-GGGG-SB--TT---SPPP-TT-GGGS-TTBTTT--

Foldseek 3Di:
DDAWDKDWDWDADPPNPGIDIDIGTDDHQDCVPAPDPPQGDWFWQAPADQDPPRNPVVSDDGQAPVCLPPDQQDCVCNVSDRPGGPSSVD